Protein AF-A0A4Q5TTQ2-F1 (afdb_monomer)

Solvent-accessible surface area (backbone atoms only — not comparable to full-atom values): 4742 Å² total; per-residue (Å²): 109,70,68,58,44,50,45,38,16,50,51,30,20,51,48,41,40,50,52,43,59,75,42,59,90,53,59,56,67,60,56,37,54,51,51,51,53,48,48,54,51,51,44,58,53,31,60,78,38,87,101,44,67,69,48,73,65,49,53,51,25,32,48,53,9,27,52,52,16,41,50,53,50,50,50,54,54,50,54,52,56,54,55,58,52,67,76,75,108

Foldseek 3Di:
DVVLLLVLLQVLLVQLLVVCVVPVVDQSVVSLVVQLVVLVVVLVVQVVPPPGHRDPSSSVSSNNSSVNSSVVSVVVVVVVVVVVVVVVD

Sequence (89 aa):
YYIDLLQHSSWYLGLTIFTCWIFNHIAAWKVATSLLALSVILEIAQYFIPDRSFSPHDLVMNFTGVLSGFLVVSLARHLRRQHSRTMTA

Mean predicted aligned error: 3.75 Å

Radius of gyration: 15.94 Å; Cα contacts (8 Å, |Δi|>4): 76; chains: 1; bounding box: 44×25×44 Å

Structure (mmCIF, N/CA/C/O backbone):
data_AF-A0A4Q5TTQ2-F1
#
_entry.id   AF-A0A4Q5TTQ2-F1
#
loop_
_atom_site.group_PDB
_atom_site.id
_atom_site.type_symbol
_atom_site.label_atom_id
_atom_site.label_alt_id
_atom_site.label_comp_id
_atom_site.label_asym_id
_atom_site.label_entity_id
_atom_site.label_seq_id
_atom_site.pdbx_PDB_ins_code
_atom_site.Cartn_x
_atom_site.Cartn_y
_atom_site.Cartn_z
_atom_site.occupancy
_atom_site.B_iso_or_equiv
_atom_site.auth_seq_id
_atom_site.auth_comp_id
_atom_site.auth_asym_id
_atom_site.auth_atom_id
_atom_site.pdbx_PDB_model_num
ATOM 1 N N . TYR A 1 1 ? 8.406 -15.558 -10.191 1.00 80.69 1 TYR A N 1
ATOM 2 C CA . TYR A 1 1 ? 7.183 -14.870 -10.646 1.00 80.69 1 TYR A CA 1
ATOM 3 C C . TYR A 1 1 ? 6.139 -14.775 -9.533 1.00 80.69 1 TYR A C 1
ATOM 5 O O . TYR A 1 1 ? 6.080 -13.737 -8.903 1.00 80.69 1 TYR A O 1
ATOM 13 N N . TYR A 1 2 ? 5.394 -15.832 -9.178 1.00 90.44 2 TYR A N 1
ATOM 14 C CA . TYR A 1 2 ? 4.326 -15.727 -8.158 1.00 90.44 2 TYR A CA 1
ATOM 15 C C . TYR A 1 2 ? 4.7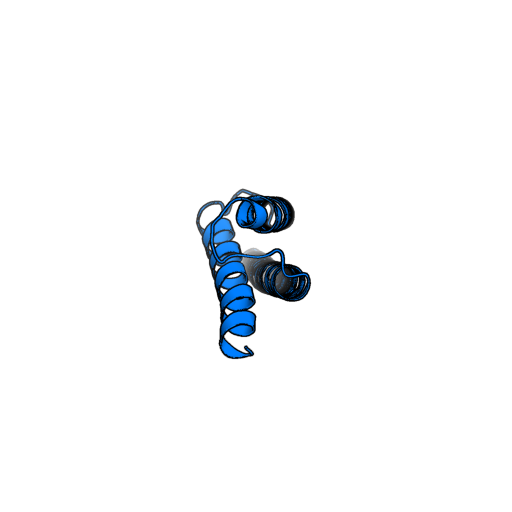80 -15.263 -6.766 1.00 90.44 2 TYR A C 1
ATOM 17 O O . TYR A 1 2 ? 4.070 -14.505 -6.117 1.00 90.44 2 TYR A O 1
ATOM 25 N N . ILE A 1 3 ? 5.964 -15.690 -6.317 1.00 93.69 3 ILE A N 1
ATOM 26 C CA . ILE A 1 3 ? 6.531 -15.252 -5.031 1.00 93.69 3 ILE A CA 1
ATOM 27 C C . ILE A 1 3 ? 6.806 -13.744 -5.020 1.00 93.69 3 ILE A C 1
ATOM 29 O O . ILE A 1 3 ? 6.575 -13.093 -4.010 1.00 93.69 3 ILE A O 1
ATOM 33 N N . ASP A 1 4 ? 7.234 -13.187 -6.150 1.00 90.12 4 ASP A N 1
ATOM 34 C CA . ASP A 1 4 ? 7.516 -11.758 -6.284 1.00 90.12 4 ASP A CA 1
ATOM 35 C C . ASP A 1 4 ? 6.219 -10.927 -6.250 1.00 90.12 4 ASP A C 1
ATOM 37 O O . ASP A 1 4 ? 6.105 -9.959 -5.501 1.00 90.12 4 ASP A O 1
ATOM 41 N N . LEU A 1 5 ? 5.173 -11.396 -6.936 1.00 92.56 5 LEU A N 1
ATOM 42 C CA . LEU A 1 5 ? 3.830 -10.811 -6.867 1.00 92.56 5 LEU A CA 1
ATOM 43 C C . LEU A 1 5 ? 3.238 -10.874 -5.450 1.00 92.56 5 LEU A C 1
ATOM 45 O O . LEU A 1 5 ? 2.669 -9.898 -4.953 1.00 92.56 5 LEU A O 1
ATOM 49 N N . LEU A 1 6 ? 3.381 -12.020 -4.776 1.00 95.25 6 LEU A N 1
ATOM 50 C CA . LEU A 1 6 ? 2.928 -12.190 -3.396 1.00 95.25 6 LEU A CA 1
ATOM 51 C C . LEU A 1 6 ? 3.676 -11.248 -2.450 1.00 95.25 6 LEU A C 1
ATOM 53 O O . LEU A 1 6 ? 3.069 -10.674 -1.544 1.00 95.25 6 LEU A O 1
ATOM 57 N N . GLN A 1 7 ? 4.977 -11.070 -2.672 1.00 95.75 7 GLN A N 1
ATOM 58 C CA . GLN A 1 7 ? 5.812 -10.168 -1.895 1.00 95.75 7 GLN A CA 1
ATOM 59 C C . GLN A 1 7 ? 5.348 -8.710 -2.036 1.00 95.75 7 GLN A C 1
ATOM 61 O O . GLN A 1 7 ? 5.192 -8.037 -1.018 1.00 95.75 7 GLN A O 1
ATOM 66 N N . HIS A 1 8 ? 5.060 -8.242 -3.253 1.00 94.50 8 HIS A N 1
ATOM 67 C CA . HIS A 1 8 ? 4.521 -6.899 -3.508 1.00 94.50 8 HIS A CA 1
ATOM 68 C C . HIS A 1 8 ? 3.237 -6.629 -2.709 1.00 94.50 8 HIS A C 1
ATOM 70 O O . HIS A 1 8 ? 3.155 -5.674 -1.932 1.00 94.50 8 HIS A O 1
ATOM 76 N N . SER A 1 9 ? 2.263 -7.538 -2.802 1.00 97.31 9 SER A N 1
ATOM 77 C CA . SER A 1 9 ? 1.012 -7.414 -2.044 1.00 97.31 9 SER A CA 1
ATOM 78 C C . SER A 1 9 ? 1.239 -7.477 -0.526 1.00 97.31 9 SER A C 1
ATOM 80 O O . SER A 1 9 ? 0.705 -6.654 0.221 1.00 97.31 9 SER A O 1
ATOM 82 N N . SER A 1 10 ? 2.094 -8.390 -0.056 1.00 97.69 10 SER A N 1
ATOM 83 C CA . SER A 1 10 ? 2.381 -8.565 1.375 1.00 97.69 10 SER A CA 1
ATOM 84 C C . SER A 1 10 ? 3.061 -7.340 1.989 1.00 97.69 10 SER A C 1
ATOM 86 O O . SER A 1 10 ? 2.688 -6.921 3.088 1.00 97.69 10 SER A O 1
ATOM 88 N N . TRP A 1 11 ? 4.013 -6.723 1.279 1.00 97.69 11 TRP A N 1
ATOM 89 C CA . TRP A 1 11 ? 4.677 -5.511 1.758 1.00 97.69 11 TRP A CA 1
ATOM 90 C C . TRP A 1 11 ? 3.708 -4.346 1.893 1.00 97.69 11 TRP A C 1
ATOM 92 O O . TRP A 1 11 ? 3.676 -3.708 2.944 1.00 97.69 11 TRP A O 1
ATOM 102 N N . TYR A 1 12 ? 2.870 -4.099 0.886 1.00 98.12 12 TYR A N 1
ATOM 103 C CA . TYR A 1 12 ? 1.896 -3.011 0.949 1.00 98.12 12 TYR A CA 1
ATOM 104 C C . TYR A 1 12 ? 0.774 -3.264 1.960 1.00 98.12 12 TYR A C 1
ATOM 106 O O . TYR A 1 12 ? 0.308 -2.313 2.595 1.00 98.12 12 TYR A O 1
ATOM 114 N N . LEU A 1 13 ? 0.383 -4.522 2.182 1.00 98.44 13 LEU A N 1
ATOM 115 C CA . LEU A 1 13 ? -0.525 -4.896 3.267 1.00 98.44 13 LEU A CA 1
ATOM 116 C C . LEU A 1 13 ? 0.081 -4.548 4.629 1.00 98.44 13 LEU A C 1
ATOM 118 O O . LEU A 1 13 ? -0.538 -3.826 5.417 1.00 98.44 13 LEU A O 1
ATOM 122 N N . GLY A 1 14 ? 1.304 -5.019 4.888 1.00 98.31 14 GLY A N 1
ATOM 123 C CA . GLY A 1 14 ? 2.011 -4.773 6.143 1.00 98.31 14 GLY A CA 1
ATOM 124 C C . GLY A 1 14 ? 2.251 -3.285 6.380 1.00 98.31 14 GLY A C 1
ATOM 125 O O . GLY A 1 14 ? 1.937 -2.772 7.455 1.00 98.31 14 GLY A O 1
ATOM 126 N N . LEU A 1 15 ? 2.717 -2.573 5.352 1.00 98.12 15 LEU A N 1
ATOM 127 C CA . LEU A 1 15 ? 2.967 -1.137 5.400 1.00 98.12 15 LEU A CA 1
ATOM 128 C C . LEU A 1 15 ? 1.685 -0.359 5.711 1.00 98.12 15 LEU A C 1
ATOM 130 O O . LEU A 1 15 ? 1.686 0.485 6.601 1.00 98.12 15 LEU A O 1
ATOM 134 N N . THR A 1 16 ? 0.564 -0.694 5.068 1.00 98.56 16 THR A N 1
ATOM 135 C CA . THR A 1 16 ? -0.725 -0.032 5.326 1.00 98.56 16 THR A CA 1
ATOM 136 C C . THR A 1 16 ? -1.174 -0.203 6.775 1.00 98.56 16 THR A C 1
ATOM 138 O O . THR A 1 16 ? -1.555 0.777 7.425 1.00 98.56 16 THR A O 1
ATOM 141 N N . ILE A 1 17 ? -1.107 -1.431 7.303 1.00 98.50 17 ILE A N 1
ATOM 142 C CA . ILE A 1 17 ? -1.473 -1.730 8.694 1.00 98.50 17 ILE A CA 1
ATOM 143 C C . ILE A 1 17 ? -0.550 -0.976 9.656 1.00 98.50 17 ILE A C 1
ATOM 145 O O . ILE A 1 17 ? -1.033 -0.302 10.569 1.00 98.50 17 ILE A O 1
ATOM 149 N N . PHE A 1 18 ? 0.761 -1.048 9.431 1.00 98.38 18 PHE A N 1
ATOM 150 C CA . PHE A 1 18 ? 1.772 -0.438 10.287 1.00 98.38 18 PHE A CA 1
ATOM 151 C C . PHE A 1 18 ? 1.662 1.091 10.316 1.00 98.38 18 PHE A C 1
ATOM 153 O O . PHE A 1 18 ? 1.604 1.690 11.391 1.00 98.38 18 PHE A O 1
ATOM 160 N N . THR A 1 19 ? 1.526 1.736 9.156 1.00 98.12 19 THR A N 1
ATOM 161 C CA . THR A 1 19 ? 1.323 3.186 9.064 1.00 98.12 19 THR A CA 1
ATOM 162 C C . THR A 1 19 ? 0.022 3.603 9.750 1.00 98.12 19 THR A C 1
ATOM 164 O O . THR A 1 19 ? 0.009 4.571 10.505 1.00 98.12 19 THR A O 1
ATOM 167 N N . CYS A 1 20 ? -1.073 2.857 9.573 1.00 97.81 20 CYS A N 1
ATOM 168 C CA . CYS A 1 20 ? -2.331 3.143 10.269 1.00 97.81 20 CYS A CA 1
ATOM 169 C C . CYS A 1 20 ? -2.267 2.909 11.786 1.00 97.81 20 CYS A C 1
ATOM 171 O O . CYS A 1 20 ? -3.099 3.459 12.516 1.00 97.81 20 CYS A O 1
ATOM 173 N N . TRP A 1 21 ? -1.348 2.063 12.253 1.00 97.00 21 TRP A N 1
ATOM 174 C CA . TRP A 1 21 ? -1.113 1.817 13.671 1.00 97.00 21 TRP A CA 1
ATOM 175 C C . TRP A 1 21 ? -0.315 2.957 14.309 1.00 97.00 21 TRP A C 1
ATOM 177 O O . TRP A 1 21 ? -0.763 3.498 15.321 1.00 97.00 21 TRP A O 1
ATOM 187 N N . ILE A 1 22 ? 0.785 3.383 13.677 1.00 97.88 22 ILE A N 1
ATOM 188 C CA . ILE A 1 22 ? 1.582 4.544 14.110 1.00 97.88 22 ILE A CA 1
ATOM 189 C C . ILE A 1 22 ? 0.730 5.817 14.073 1.00 97.88 22 ILE A C 1
ATOM 191 O O . ILE A 1 22 ? 0.615 6.538 15.062 1.00 97.88 22 ILE A O 1
ATOM 195 N N . PHE A 1 23 ? 0.080 6.078 12.941 1.00 96.38 23 PHE A N 1
ATOM 196 C CA . PHE A 1 23 ? -0.720 7.278 12.719 1.00 96.38 23 PHE A CA 1
ATOM 197 C C . PHE A 1 23 ? -2.208 6.992 12.943 1.00 96.38 23 PHE A C 1
ATOM 199 O O . PHE A 1 23 ? -3.051 7.180 12.063 1.00 96.38 23 PHE A O 1
ATOM 206 N N . ASN A 1 24 ? -2.549 6.517 14.143 1.00 93.75 24 ASN A N 1
ATOM 207 C CA . ASN A 1 24 ? -3.914 6.092 14.474 1.00 93.75 24 ASN A CA 1
ATOM 208 C C . ASN A 1 24 ? -4.972 7.217 14.387 1.00 93.75 24 ASN A C 1
ATOM 210 O O . ASN A 1 24 ? -6.146 6.932 14.143 1.00 93.75 24 ASN A O 1
ATOM 214 N N . HIS A 1 25 ? -4.546 8.476 14.515 1.00 93.44 25 HIS A N 1
ATOM 215 C CA . HIS A 1 25 ? -5.376 9.674 14.398 1.00 93.44 25 HIS A CA 1
ATOM 216 C C . HIS A 1 25 ? -5.710 10.018 12.938 1.00 93.44 25 HIS A C 1
ATOM 218 O O . HIS A 1 25 ? -6.678 10.730 12.672 1.00 93.44 25 HIS A O 1
ATOM 224 N N . ILE A 1 26 ? -4.942 9.495 11.976 1.00 96.12 26 ILE A N 1
ATOM 225 C CA . ILE A 1 26 ? -5.193 9.700 10.552 1.00 96.12 26 ILE A CA 1
ATO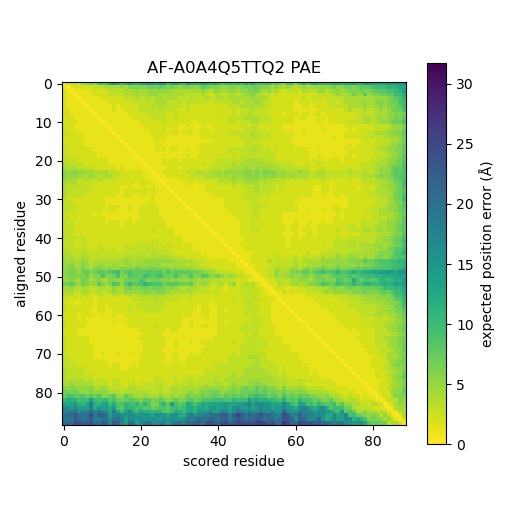M 226 C C . ILE A 1 26 ? -6.275 8.721 10.082 1.00 96.12 26 ILE A C 1
ATOM 228 O O . ILE A 1 26 ? -6.313 7.535 10.439 1.00 96.12 26 ILE A O 1
ATOM 232 N N . ALA A 1 27 ? -7.190 9.227 9.255 1.00 95.94 27 ALA A N 1
ATOM 233 C CA . ALA A 1 27 ? -8.200 8.403 8.608 1.00 95.94 27 ALA A CA 1
ATOM 234 C C . ALA A 1 27 ? -7.531 7.373 7.682 1.00 95.94 27 ALA A C 1
ATOM 236 O O . ALA A 1 27 ? -6.719 7.736 6.835 1.00 95.94 27 ALA A O 1
ATOM 237 N N . ALA A 1 28 ? -7.903 6.097 7.817 1.00 96.38 28 ALA A N 1
ATOM 238 C CA . ALA A 1 28 ? -7.273 4.996 7.082 1.00 96.38 28 ALA A CA 1
ATOM 239 C C . ALA A 1 28 ? -7.318 5.188 5.555 1.00 96.38 28 ALA A C 1
ATOM 241 O O . ALA A 1 28 ? -6.375 4.815 4.865 1.00 96.38 28 ALA A O 1
ATOM 242 N N . TRP A 1 29 ? -8.369 5.831 5.031 1.00 97.25 29 TRP A N 1
ATOM 243 C CA . TRP A 1 29 ? -8.481 6.107 3.598 1.00 97.25 29 TRP A CA 1
ATOM 244 C C . TRP A 1 29 ? -7.390 7.066 3.105 1.00 97.25 29 TRP A C 1
ATOM 246 O O . TRP A 1 29 ? -6.887 6.867 2.008 1.00 97.25 29 TRP A O 1
ATOM 256 N N . LYS A 1 30 ? -6.972 8.049 3.923 1.00 98.00 30 LYS A N 1
ATOM 257 C CA . LYS A 1 30 ? -5.885 8.977 3.568 1.00 98.00 30 LYS A CA 1
ATOM 258 C C . LYS A 1 30 ? -4.562 8.228 3.448 1.00 98.00 30 LYS A C 1
ATOM 260 O O . LYS A 1 30 ? -3.854 8.401 2.463 1.00 98.00 30 LYS A O 1
ATOM 265 N N . VAL A 1 31 ? -4.275 7.353 4.417 1.00 98.00 31 VAL A N 1
ATOM 266 C CA . VAL A 1 31 ? -3.090 6.480 4.389 1.00 98.00 31 VAL A CA 1
ATOM 267 C C . VAL A 1 31 ? -3.106 5.604 3.137 1.00 98.00 31 VAL A C 1
ATOM 269 O O . VAL A 1 31 ? -2.121 5.580 2.407 1.00 98.00 31 VAL A O 1
ATOM 272 N N . ALA A 1 32 ? -4.235 4.950 2.846 1.00 98.06 32 ALA A N 1
ATOM 273 C CA . ALA A 1 32 ? -4.382 4.113 1.660 1.00 98.06 32 ALA A CA 1
ATOM 274 C C . ALA A 1 32 ? -4.133 4.906 0.366 1.00 98.06 32 ALA A C 1
ATOM 276 O O . ALA A 1 32 ? -3.308 4.499 -0.445 1.00 98.06 32 ALA A O 1
ATOM 277 N N . THR A 1 33 ? -4.763 6.073 0.190 1.00 98.19 33 THR A N 1
ATOM 278 C CA . THR A 1 33 ? -4.550 6.907 -1.005 1.00 98.19 33 THR A CA 1
ATOM 279 C C . THR A 1 33 ? -3.103 7.374 -1.149 1.00 98.19 33 THR A C 1
ATOM 281 O O . THR A 1 33 ? -2.577 7.379 -2.259 1.00 98.19 33 THR A O 1
ATOM 284 N N . SER A 1 34 ? -2.430 7.715 -0.044 1.00 98.19 34 SER A N 1
ATOM 285 C CA . SER A 1 34 ? -1.016 8.101 -0.068 1.00 98.19 34 SER A CA 1
ATOM 286 C C . SER A 1 34 ? -0.108 6.936 -0.462 1.00 98.19 34 SER A C 1
ATOM 288 O O . SER A 1 34 ? 0.818 7.135 -1.241 1.00 98.19 34 SER A O 1
ATOM 290 N N . LEU A 1 35 ? -0.382 5.724 0.027 1.00 98.12 35 LEU A N 1
ATOM 291 C CA . LEU A 1 35 ? 0.391 4.533 -0.331 1.00 98.12 35 LEU A CA 1
ATOM 292 C C . LEU A 1 35 ? 0.142 4.082 -1.775 1.00 98.12 35 LEU A C 1
ATOM 294 O O . LEU A 1 35 ? 1.083 3.656 -2.436 1.00 98.12 35 LEU A O 1
ATOM 298 N N . LEU A 1 36 ? -1.078 4.231 -2.300 1.00 98.19 36 LEU A N 1
ATOM 299 C CA . LEU A 1 36 ? -1.359 3.996 -3.722 1.00 98.19 36 LEU A CA 1
ATOM 300 C C . LEU A 1 36 ? -0.596 4.983 -4.612 1.00 98.19 36 LEU A C 1
ATOM 302 O O . LEU A 1 36 ? 0.031 4.575 -5.587 1.00 98.19 36 LEU A O 1
ATOM 306 N N . ALA A 1 37 ? -0.600 6.272 -4.256 1.00 98.19 37 ALA A N 1
ATOM 307 C CA . ALA A 1 37 ? 0.174 7.283 -4.972 1.00 98.19 37 ALA A CA 1
ATOM 308 C C . ALA A 1 37 ? 1.680 6.981 -4.917 1.00 98.19 37 ALA A C 1
ATOM 310 O O . ALA A 1 37 ? 2.353 7.023 -5.946 1.00 98.19 37 ALA A O 1
ATOM 311 N N . LEU A 1 38 ? 2.194 6.608 -3.739 1.00 97.06 38 LEU A N 1
ATOM 312 C CA . LEU A 1 38 ? 3.581 6.178 -3.572 1.00 97.06 38 LEU A CA 1
ATOM 313 C C . LEU A 1 38 ? 3.906 4.970 -4.460 1.00 97.06 38 LEU A C 1
ATOM 315 O O . LEU A 1 38 ? 4.945 4.972 -5.110 1.00 97.06 38 LEU A O 1
ATOM 319 N N . SER A 1 39 ? 3.014 3.979 -4.542 1.00 96.88 39 SER A N 1
ATOM 320 C CA . SER A 1 39 ? 3.208 2.811 -5.403 1.00 96.88 39 SER A CA 1
ATOM 321 C C . SER A 1 39 ? 3.357 3.181 -6.871 1.00 96.88 39 SER A C 1
ATOM 323 O O . SER A 1 39 ? 4.233 2.634 -7.529 1.00 96.88 39 SER A O 1
ATOM 325 N N . VAL A 1 40 ? 2.536 4.098 -7.386 1.00 97.06 40 VAL A N 1
ATOM 326 C CA . VAL A 1 40 ? 2.651 4.559 -8.779 1.00 97.06 40 VAL A CA 1
ATOM 327 C C . VAL A 1 40 ? 3.982 5.279 -8.997 1.00 97.06 40 VAL A C 1
ATOM 329 O O . VAL A 1 40 ? 4.667 5.024 -9.983 1.00 97.06 40 VAL A O 1
ATOM 332 N N . ILE A 1 41 ? 4.371 6.155 -8.065 1.00 97.44 41 ILE A N 1
ATOM 333 C CA . ILE A 1 41 ? 5.633 6.900 -8.150 1.00 97.44 41 ILE A CA 1
ATOM 334 C C . ILE A 1 41 ? 6.829 5.945 -8.155 1.00 97.44 41 ILE A C 1
ATOM 336 O O . ILE A 1 41 ? 7.730 6.119 -8.970 1.00 97.44 41 ILE A O 1
ATOM 340 N N . LEU A 1 42 ? 6.841 4.941 -7.274 1.00 95.31 42 LEU A N 1
ATOM 341 C CA . LEU A 1 42 ? 7.932 3.970 -7.194 1.00 95.31 42 LEU A CA 1
ATOM 342 C C . LEU A 1 42 ? 8.017 3.095 -8.447 1.00 95.31 42 LEU A C 1
ATOM 344 O O . LEU A 1 42 ? 9.119 2.878 -8.941 1.00 95.31 42 LEU A O 1
ATOM 348 N N . GLU A 1 43 ? 6.883 2.661 -8.998 1.00 95.25 43 GLU A N 1
ATOM 349 C CA . GLU A 1 43 ? 6.846 1.881 -10.241 1.00 95.25 43 GLU A CA 1
ATOM 350 C C . GLU A 1 43 ? 7.387 2.689 -11.434 1.00 95.25 43 GLU A C 1
ATOM 352 O O . GLU A 1 43 ? 8.163 2.194 -12.248 1.00 95.25 43 GLU A O 1
ATOM 357 N N . ILE A 1 44 ? 7.041 3.979 -11.520 1.00 95.31 44 ILE A N 1
ATOM 358 C CA . ILE A 1 44 ? 7.605 4.886 -12.531 1.00 95.31 44 ILE A CA 1
ATOM 359 C C . ILE A 1 44 ? 9.103 5.101 -12.281 1.00 95.31 44 ILE A C 1
ATOM 361 O O . ILE A 1 44 ? 9.894 5.092 -13.221 1.00 95.31 44 ILE A O 1
ATOM 365 N N . ALA A 1 45 ? 9.514 5.274 -11.023 1.00 94.56 45 ALA A N 1
ATOM 366 C CA . ALA A 1 45 ? 10.912 5.492 -10.661 1.00 94.56 45 ALA A CA 1
ATOM 367 C C . ALA A 1 45 ? 11.807 4.290 -11.007 1.00 94.56 45 ALA A C 1
ATOM 369 O O . ALA A 1 45 ? 12.973 4.479 -11.356 1.00 94.56 45 ALA A O 1
ATOM 370 N N . GLN A 1 46 ? 11.270 3.066 -10.972 1.00 92.56 46 GLN A N 1
ATOM 371 C CA . GLN A 1 46 ? 11.990 1.858 -11.384 1.00 92.56 46 GLN A CA 1
ATOM 372 C C . GLN A 1 46 ? 12.448 1.895 -12.843 1.00 92.56 46 GLN A C 1
ATOM 374 O O . GLN A 1 46 ? 13.458 1.276 -13.155 1.00 92.56 46 GLN A O 1
ATOM 379 N N . TYR A 1 47 ? 11.783 2.660 -13.714 1.00 90.06 47 TYR A N 1
ATOM 380 C CA . TYR A 1 47 ? 12.218 2.845 -15.101 1.00 90.06 47 TYR A CA 1
ATOM 381 C C . TYR A 1 47 ? 13.626 3.457 -15.215 1.00 90.06 47 TYR A C 1
ATOM 383 O O . TYR A 1 47 ? 14.312 3.268 -16.216 1.00 90.06 47 TYR A O 1
ATOM 391 N N . PHE A 1 48 ? 14.074 4.185 -14.189 1.00 93.12 48 PHE A N 1
ATOM 392 C CA . PHE A 1 48 ? 15.401 4.802 -14.147 1.00 93.12 48 PHE A CA 1
ATOM 393 C C . PHE A 1 48 ? 16.464 3.920 -13.472 1.00 93.12 48 PHE A C 1
ATOM 395 O O . PHE A 1 48 ? 17.628 4.318 -13.410 1.00 93.12 48 PHE A O 1
ATOM 402 N N . ILE A 1 49 ? 16.091 2.748 -12.948 1.00 92.88 49 ILE A N 1
ATOM 403 C CA . ILE A 1 49 ? 17.005 1.829 -12.263 1.00 92.88 49 ILE A CA 1
ATOM 404 C C . ILE A 1 49 ? 17.458 0.747 -13.258 1.00 92.88 49 ILE A C 1
ATOM 406 O O . ILE A 1 49 ? 16.606 0.091 -13.859 1.00 92.88 49 ILE A O 1
ATOM 410 N N . PRO A 1 50 ? 18.777 0.517 -13.425 1.00 92.44 50 PRO A N 1
ATOM 411 C CA . PRO A 1 50 ? 19.282 -0.569 -14.262 1.00 92.44 50 PRO 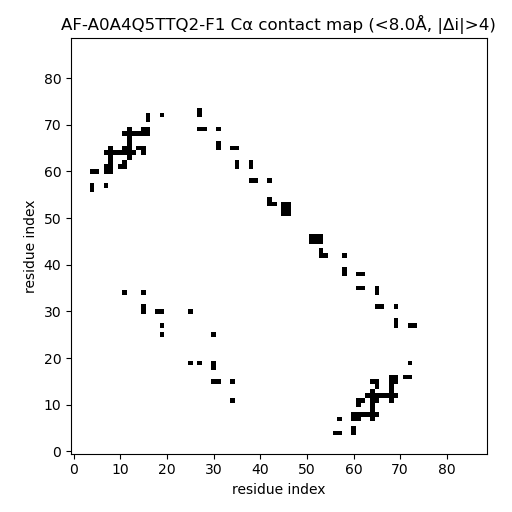A CA 1
ATOM 412 C C . PRO A 1 50 ? 18.682 -1.919 -13.853 1.00 92.44 50 PRO A C 1
ATOM 414 O O . PRO A 1 50 ? 18.497 -2.184 -12.665 1.00 92.44 50 PRO A O 1
ATOM 417 N N . ASP A 1 51 ? 18.371 -2.765 -14.835 1.00 89.94 51 ASP A N 1
ATOM 418 C CA . ASP A 1 51 ? 17.804 -4.110 -14.638 1.00 89.94 51 ASP A CA 1
ATOM 419 C C . ASP A 1 51 ? 16.428 -4.150 -13.942 1.00 89.94 51 ASP A C 1
ATOM 421 O O . ASP A 1 51 ? 15.962 -5.209 -13.509 1.00 89.94 51 ASP A O 1
ATOM 425 N N . ARG A 1 52 ? 15.738 -3.006 -13.856 1.00 90.56 52 ARG A N 1
ATOM 426 C CA . ARG A 1 52 ? 14.335 -2.913 -13.446 1.00 90.56 52 ARG A CA 1
ATOM 427 C C . ARG A 1 52 ? 13.487 -2.356 -14.581 1.00 90.56 52 ARG A C 1
ATOM 429 O O . ARG A 1 52 ? 13.940 -1.582 -15.417 1.00 90.56 52 ARG A O 1
ATOM 436 N N . SER A 1 53 ? 12.234 -2.784 -14.613 1.00 90.12 53 SER A N 1
ATOM 437 C CA . SER A 1 53 ? 11.263 -2.398 -15.631 1.00 90.12 53 SER A CA 1
ATOM 438 C C . SER A 1 53 ? 9.910 -2.190 -14.982 1.00 90.12 53 SER A C 1
ATOM 440 O O . SER A 1 53 ? 9.562 -2.925 -14.063 1.00 90.12 53 SER A O 1
ATOM 442 N N . PHE A 1 54 ? 9.140 -1.252 -15.521 1.00 92.19 54 PHE A N 1
ATOM 443 C CA . PHE A 1 54 ? 7.761 -1.025 -15.112 1.00 92.19 54 PHE A CA 1
ATOM 444 C C . PHE A 1 54 ? 6.912 -2.289 -15.336 1.00 92.19 54 PHE A C 1
ATOM 446 O O . PHE A 1 54 ? 6.840 -2.798 -16.459 1.00 92.19 54 PHE A O 1
ATOM 453 N N . SER A 1 55 ? 6.248 -2.770 -14.287 1.00 93.00 55 SER A N 1
ATOM 454 C CA . SER A 1 55 ? 5.382 -3.946 -14.283 1.00 93.00 55 SER A CA 1
ATOM 455 C C . SER A 1 55 ? 3.953 -3.560 -13.876 1.00 93.00 55 SER A C 1
ATOM 457 O O . SER A 1 55 ? 3.648 -3.332 -12.702 1.00 93.00 55 SER A O 1
ATOM 459 N N . PRO A 1 56 ? 2.993 -3.572 -14.821 1.00 94.44 56 PRO A N 1
ATOM 460 C CA . PRO A 1 56 ? 1.581 -3.391 -14.485 1.00 94.44 56 PRO A CA 1
ATOM 461 C C . PRO A 1 56 ? 1.070 -4.420 -13.465 1.00 94.44 56 PRO A C 1
ATOM 463 O O . PRO A 1 56 ? 0.160 -4.128 -12.690 1.00 94.44 56 PRO A O 1
ATOM 466 N N . HIS A 1 57 ? 1.646 -5.626 -13.458 1.00 95.50 57 HIS A N 1
ATOM 467 C CA . HIS A 1 57 ? 1.276 -6.674 -12.513 1.00 95.50 57 HIS A CA 1
ATOM 468 C C . HIS A 1 57 ? 1.706 -6.326 -11.086 1.00 95.50 57 HIS A C 1
ATOM 470 O O . HIS A 1 57 ? 0.918 -6.519 -10.161 1.00 95.50 57 HIS A O 1
ATOM 476 N N . ASP A 1 58 ? 2.898 -5.760 -10.911 1.00 94.38 58 ASP A N 1
ATOM 477 C CA . ASP A 1 58 ? 3.430 -5.384 -9.598 1.00 94.38 58 ASP A CA 1
ATOM 478 C C . ASP A 1 58 ? 2.599 -4.232 -9.027 1.00 94.38 58 ASP A C 1
ATOM 480 O O . ASP A 1 58 ? 2.184 -4.273 -7.867 1.00 94.38 58 ASP A O 1
ATOM 484 N N . LEU A 1 59 ? 2.216 -3.276 -9.882 1.00 96.38 59 LEU A N 1
ATOM 485 C CA . LEU A 1 59 ? 1.306 -2.192 -9.522 1.00 96.38 59 LEU A CA 1
ATOM 486 C C . LEU A 1 59 ? -0.060 -2.710 -9.038 1.00 96.38 59 LEU A C 1
ATOM 488 O O . LEU A 1 59 ? -0.552 -2.277 -7.993 1.00 96.38 59 LEU A O 1
ATOM 492 N N . VAL A 1 60 ? -0.663 -3.669 -9.752 1.00 97.94 60 VAL A N 1
ATOM 493 C CA . VAL A 1 60 ? -1.920 -4.308 -9.322 1.00 97.94 60 VAL A CA 1
ATOM 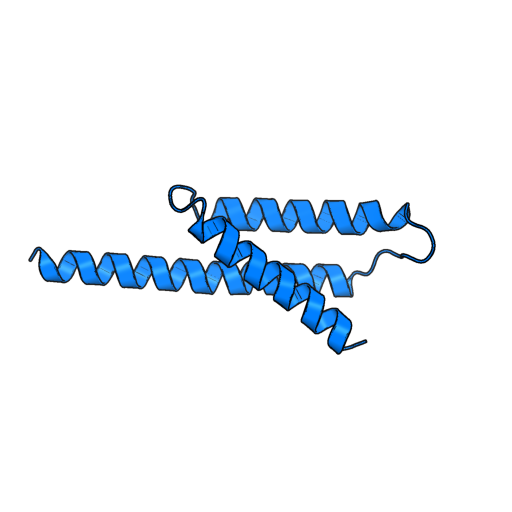494 C C . VAL A 1 60 ? -1.732 -5.015 -7.979 1.00 97.94 60 VAL A C 1
ATOM 496 O O . VAL A 1 60 ? -2.566 -4.863 -7.084 1.00 97.94 60 VAL A O 1
ATOM 499 N N . MET A 1 61 ? -0.630 -5.741 -7.786 1.00 97.75 61 MET A N 1
ATOM 500 C CA . MET A 1 61 ? -0.369 -6.437 -6.524 1.00 97.75 61 MET A CA 1
ATOM 501 C C . MET A 1 61 ? -0.162 -5.469 -5.358 1.00 97.75 61 MET A C 1
ATOM 503 O O . MET A 1 61 ? -0.743 -5.681 -4.293 1.00 97.75 61 MET A O 1
ATOM 507 N N . ASN A 1 62 ? 0.545 -4.360 -5.560 1.00 97.75 62 ASN A N 1
ATOM 508 C CA . ASN A 1 62 ? 0.668 -3.298 -4.562 1.00 97.75 62 ASN A CA 1
ATOM 509 C C . ASN A 1 62 ? -0.712 -2.745 -4.172 1.00 97.75 62 ASN A C 1
ATOM 511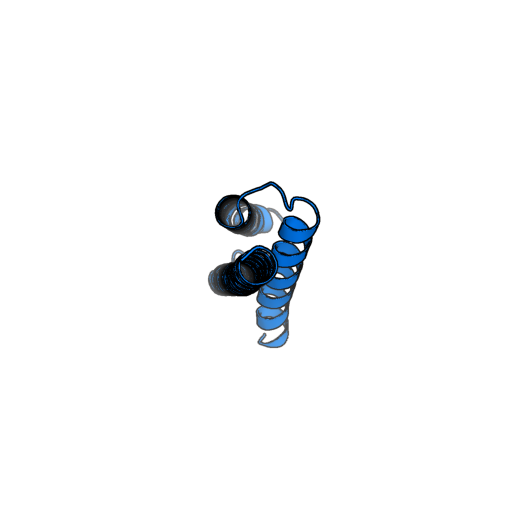 O O . ASN A 1 62 ? -1.027 -2.622 -2.986 1.00 97.75 62 ASN A O 1
ATOM 515 N N . PHE A 1 63 ? -1.582 -2.499 -5.157 1.00 98.12 63 PHE A N 1
ATOM 516 C CA . PHE A 1 63 ? -2.944 -2.009 -4.928 1.00 98.12 63 PHE A CA 1
ATOM 517 C C . PHE A 1 63 ? -3.782 -3.010 -4.126 1.00 98.12 63 PHE A C 1
ATOM 519 O O . PHE A 1 63 ? -4.471 -2.613 -3.182 1.00 98.12 63 PHE A O 1
ATOM 526 N N . THR A 1 64 ? -3.697 -4.308 -4.444 1.00 98.25 64 THR A N 1
ATOM 527 C CA . THR A 1 64 ? -4.385 -5.351 -3.660 1.00 98.25 64 THR A CA 1
ATOM 528 C C . THR A 1 64 ? -3.896 -5.396 -2.213 1.00 98.25 64 THR A C 1
ATOM 530 O O . THR A 1 64 ? -4.715 -5.534 -1.301 1.00 98.25 64 THR A O 1
ATOM 533 N N . GLY A 1 65 ? -2.590 -5.215 -1.987 1.00 98.31 65 GLY A N 1
ATOM 534 C CA . GLY A 1 65 ? -1.993 -5.146 -0.656 1.00 98.31 65 GLY A CA 1
ATOM 535 C C . GLY A 1 65 ? -2.534 -3.969 0.153 1.00 98.31 65 GLY A C 1
ATOM 536 O O . GLY A 1 65 ? -3.023 -4.154 1.270 1.00 98.31 65 GLY A O 1
ATOM 537 N N . VAL A 1 66 ? -2.538 -2.767 -0.438 1.00 98.62 66 VAL A N 1
ATOM 538 C CA . VAL A 1 66 ? -3.089 -1.562 0.205 1.00 98.62 66 VAL A CA 1
ATOM 539 C C . VAL A 1 66 ? -4.572 -1.724 0.523 1.00 98.62 66 VAL A C 1
ATOM 541 O O . VAL A 1 66 ? -4.993 -1.431 1.644 1.00 98.62 66 VAL A O 1
ATOM 544 N N . LEU A 1 67 ? -5.373 -2.208 -0.430 1.00 98.44 67 LEU A N 1
ATOM 545 C CA . LEU A 1 67 ? -6.812 -2.382 -0.231 1.00 98.44 67 LEU A CA 1
ATOM 546 C C . LEU A 1 67 ? -7.102 -3.394 0.883 1.00 98.44 67 LEU A C 1
ATOM 548 O O . LEU A 1 67 ? -7.934 -3.135 1.753 1.00 98.44 67 LEU A O 1
ATOM 552 N N . SER A 1 68 ? -6.372 -4.508 0.906 1.00 98.44 68 SER A N 1
ATOM 553 C CA . SER A 1 68 ? -6.495 -5.528 1.950 1.00 98.44 68 SER A CA 1
ATOM 554 C C . SER A 1 68 ? -6.129 -4.965 3.326 1.00 98.44 68 SER A C 1
ATOM 556 O O . SER A 1 68 ? -6.898 -5.106 4.278 1.00 98.44 68 SER A O 1
ATOM 558 N N . GLY A 1 69 ? -5.006 -4.246 3.432 1.00 98.44 69 GLY A N 1
ATOM 559 C CA . GLY A 1 69 ? -4.604 -3.577 4.670 1.00 98.44 69 GLY A CA 1
ATOM 560 C C . GLY A 1 69 ? -5.624 -2.532 5.137 1.00 98.44 69 GLY A C 1
ATOM 561 O O . GLY A 1 69 ? -5.967 -2.478 6.320 1.00 98.44 69 GLY A O 1
ATOM 562 N N . PHE A 1 70 ? -6.179 -1.745 4.213 1.00 98.50 70 PHE A N 1
ATOM 563 C CA . PHE A 1 70 ? -7.232 -0.772 4.500 1.00 98.50 70 PHE A CA 1
ATOM 564 C C . PHE A 1 70 ? -8.499 -1.436 5.054 1.00 98.50 70 PHE A C 1
ATOM 566 O O . PHE A 1 70 ? -9.056 -0.948 6.043 1.00 98.50 70 PHE A O 1
ATOM 573 N N . LEU A 1 71 ? -8.943 -2.547 4.458 1.00 98.38 71 LEU A N 1
ATOM 574 C CA . LEU A 1 71 ? -10.107 -3.302 4.927 1.00 98.38 71 LEU A CA 1
ATOM 575 C C . LEU A 1 71 ? -9.874 -3.867 6.331 1.00 98.38 71 LEU A C 1
ATOM 577 O O . LEU A 1 71 ? -10.720 -3.677 7.206 1.00 98.38 71 LEU A O 1
ATOM 581 N N . VAL A 1 72 ? -8.708 -4.474 6.577 1.00 98.25 72 VAL A N 1
ATOM 582 C CA . VAL A 1 72 ? -8.323 -5.005 7.897 1.00 98.25 72 VAL A CA 1
ATOM 583 C C . VAL A 1 72 ? -8.354 -3.907 8.961 1.00 98.25 72 VAL A C 1
ATOM 585 O O . VAL A 1 72 ? -8.994 -4.062 10.003 1.00 98.25 72 VAL A O 1
ATOM 588 N N . VAL A 1 73 ? -7.714 -2.765 8.697 1.00 97.75 73 VAL A N 1
ATOM 589 C CA . VAL A 1 73 ? -7.680 -1.633 9.635 1.00 97.75 73 VAL A CA 1
ATOM 590 C C . VAL A 1 73 ? -9.078 -1.066 9.869 1.00 97.75 73 VAL A C 1
ATOM 592 O O . VAL A 1 73 ? -9.440 -0.760 11.008 1.00 97.75 73 VAL A O 1
ATOM 595 N N . SER A 1 74 ? -9.870 -0.911 8.809 1.00 97.00 74 SER A N 1
ATOM 596 C CA . SER A 1 74 ? -11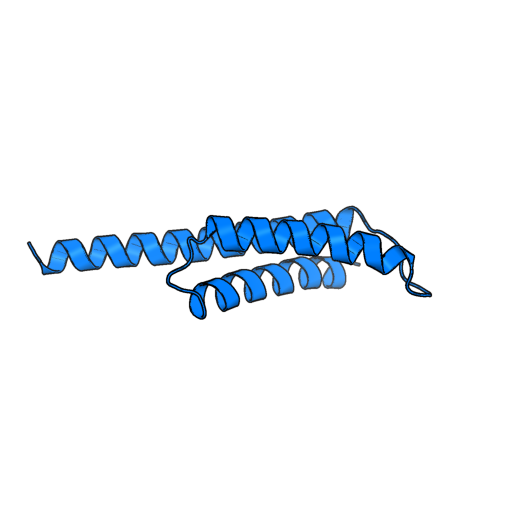.219 -0.348 8.895 1.00 97.00 74 SER A CA 1
ATOM 597 C C . SER A 1 74 ? -12.145 -1.246 9.708 1.00 97.00 74 SER A C 1
ATOM 599 O O . SER A 1 74 ? -12.837 -0.749 10.599 1.00 97.00 74 SER A O 1
ATOM 601 N N . LEU A 1 75 ? -12.091 -2.560 9.478 1.00 97.44 75 LEU A N 1
ATOM 602 C CA . LEU A 1 75 ? -12.829 -3.549 10.255 1.00 97.44 75 LEU A CA 1
ATOM 603 C C . LEU A 1 75 ? -12.399 -3.528 11.727 1.00 97.44 75 LEU A C 1
ATOM 605 O O . LEU A 1 75 ? -13.242 -3.393 12.611 1.00 97.44 75 LEU A O 1
ATOM 609 N N . ALA A 1 76 ? -11.094 -3.558 12.007 1.00 96.44 76 ALA A N 1
ATOM 610 C CA . ALA A 1 76 ? -10.580 -3.520 13.375 1.00 96.44 76 ALA A CA 1
ATOM 611 C C . ALA A 1 76 ? -11.016 -2.251 14.131 1.00 96.44 76 ALA A C 1
ATOM 613 O O . ALA A 1 76 ? -11.437 -2.314 15.288 1.00 96.44 76 ALA A O 1
ATOM 614 N N . ARG A 1 77 ? -10.959 -1.082 13.478 1.00 94.44 77 ARG A N 1
ATOM 615 C CA . ARG A 1 77 ? -11.424 0.189 14.058 1.00 94.44 77 ARG A CA 1
ATOM 616 C C . ARG A 1 77 ? -12.942 0.200 14.259 1.00 94.44 77 ARG A C 1
ATOM 618 O O . ARG A 1 77 ? -13.404 0.750 15.257 1.00 94.44 77 ARG A O 1
ATOM 625 N N . HIS A 1 78 ? -13.711 -0.396 13.349 1.00 94.25 78 HIS A N 1
ATOM 626 C CA . HIS A 1 78 ? -15.163 -0.514 13.479 1.00 94.25 78 HIS A CA 1
ATOM 627 C C . HIS A 1 78 ? -15.553 -1.362 14.697 1.00 94.25 78 HIS A C 1
ATOM 629 O O . HIS A 1 78 ? -16.325 -0.901 15.538 1.00 94.25 78 HIS A O 1
ATOM 635 N N . LEU A 1 79 ? -14.949 -2.545 14.841 1.00 95.25 79 LEU A N 1
ATOM 636 C CA . LEU A 1 79 ? -15.191 -3.451 15.967 1.00 95.25 79 LEU A CA 1
ATOM 637 C C . LEU A 1 79 ? -14.836 -2.802 17.314 1.00 95.25 79 LEU A C 1
ATOM 639 O O . LEU A 1 79 ? -15.617 -2.874 18.260 1.00 95.25 79 LEU A O 1
ATOM 643 N N . ARG A 1 80 ? -13.707 -2.080 17.391 1.00 92.75 80 ARG A N 1
ATOM 644 C CA . ARG A 1 80 ? -13.318 -1.338 18.606 1.00 92.75 80 ARG A CA 1
ATOM 645 C C . ARG A 1 80 ? -14.350 -0.283 19.004 1.00 92.75 80 ARG A C 1
ATOM 647 O O . ARG A 1 80 ? -14.684 -0.170 20.177 1.00 92.75 80 ARG A O 1
ATOM 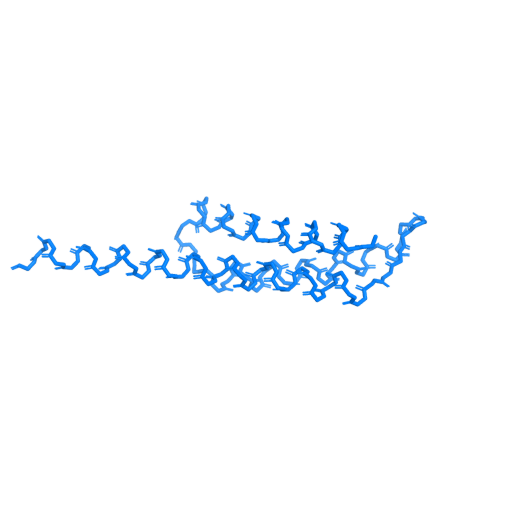654 N N . ARG A 1 81 ? -14.882 0.472 18.035 1.00 90.62 81 ARG A N 1
ATOM 655 C CA . ARG A 1 81 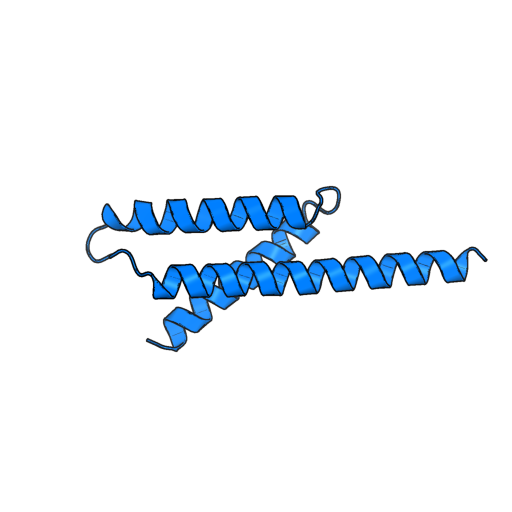? -15.905 1.500 18.296 1.00 90.62 81 ARG A CA 1
ATOM 656 C C . ARG A 1 81 ? -17.219 0.904 18.790 1.00 90.62 81 ARG A C 1
ATOM 658 O O . ARG A 1 81 ? -17.861 1.517 19.636 1.00 90.62 81 ARG A O 1
ATOM 665 N N . GLN A 1 82 ? -17.630 -0.249 18.259 1.00 90.69 82 GLN A N 1
ATOM 666 C CA . GLN A 1 82 ? -18.829 -0.937 18.740 1.00 90.69 82 GLN A CA 1
ATOM 667 C C . GLN A 1 82 ? -18.657 -1.394 20.189 1.00 90.69 82 GLN A C 1
ATOM 669 O O . GLN A 1 82 ? -19.509 -1.097 21.019 1.00 90.69 82 GLN A O 1
ATOM 674 N N . HIS A 1 83 ? -17.522 -2.020 20.509 1.00 88.50 83 HIS A N 1
ATOM 675 C CA . HIS A 1 83 ? -17.246 -2.509 21.858 1.00 88.50 83 HIS A CA 1
ATOM 676 C C . HIS A 1 83 ? -17.275 -1.394 22.917 1.00 88.50 83 HIS A C 1
ATOM 678 O O . HIS A 1 83 ? -17.883 -1.561 23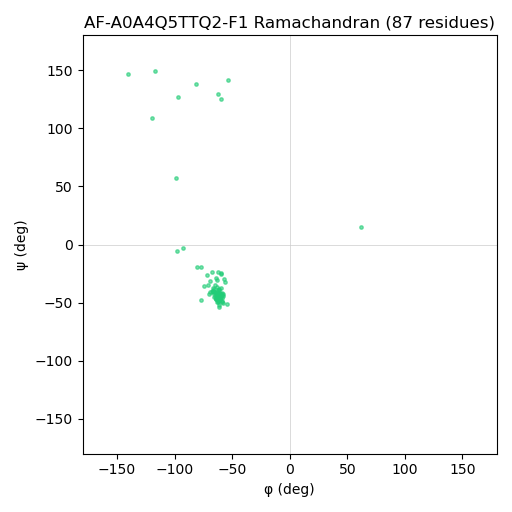.971 1.00 88.50 83 HIS A O 1
ATOM 684 N N . SER A 1 84 ? -16.701 -0.221 22.619 1.00 86.56 84 SER A N 1
ATOM 685 C CA . SER A 1 84 ? -16.734 0.925 23.540 1.00 86.56 84 SER A CA 1
ATOM 686 C C . SER A 1 84 ? -18.141 1.471 23.799 1.00 86.56 84 SER A C 1
ATOM 688 O O . SER A 1 84 ? -18.375 2.006 24.874 1.00 86.56 84 SER A O 1
ATOM 690 N N . ARG A 1 85 ? -19.079 1.344 22.850 1.00 81.50 85 ARG A N 1
ATOM 691 C CA . ARG A 1 85 ? -20.463 1.824 23.025 1.00 81.50 85 ARG A CA 1
ATOM 692 C C . ARG A 1 85 ? -21.274 0.931 23.959 1.00 81.50 85 ARG A C 1
ATOM 694 O O . ARG A 1 85 ? -22.087 1.446 24.715 1.00 81.50 85 ARG A O 1
ATOM 701 N N . THR A 1 86 ? -21.041 -0.379 23.920 1.00 81.19 86 THR A N 1
ATOM 702 C CA . THR A 1 86 ? -21.753 -1.347 24.767 1.00 81.19 86 THR A CA 1
ATOM 703 C C . THR A 1 86 ? -21.334 -1.265 26.237 1.00 81.19 86 THR A C 1
ATOM 705 O O . THR A 1 86 ? -22.126 -1.604 27.099 1.00 81.19 86 THR A O 1
ATOM 708 N N . MET A 1 87 ? -20.112 -0.812 26.543 1.00 69.94 87 MET A N 1
ATOM 709 C CA . MET A 1 87 ? -19.638 -0.657 27.932 1.00 69.94 87 MET A CA 1
ATOM 710 C C . MET A 1 87 ? -20.122 0.626 28.620 1.00 69.94 87 MET A C 1
ATOM 712 O O . MET A 1 87 ? -20.046 0.728 29.840 1.00 69.94 87 MET A O 1
ATOM 716 N N . THR A 1 88 ? -20.558 1.624 27.850 1.00 75.56 88 THR A N 1
ATOM 717 C CA . THR A 1 88 ? -21.028 2.919 28.372 1.00 75.56 88 THR A CA 1
ATOM 718 C C . THR A 1 88 ? -22.550 3.023 28.486 1.00 75.56 88 THR A C 1
ATOM 720 O O . THR A 1 88 ? -23.034 4.055 28.945 1.00 75.56 88 THR A O 1
ATOM 723 N N . ALA A 1 89 ? -23.287 2.017 28.005 1.00 63.56 89 ALA A N 1
ATOM 724 C CA . ALA A 1 89 ? -24.748 1.932 28.049 1.00 63.56 89 ALA A CA 1
ATOM 725 C C . ALA A 1 89 ? -25.191 1.045 29.216 1.00 63.56 89 ALA A C 1
ATOM 727 O O . ALA A 1 89 ? -26.222 1.386 29.834 1.00 63.56 89 ALA A O 1
#

Nearest PDB structures (foldseek):
  7b9s-assembly1_W  TM=3.599E-01  e=6.970E+00  Mycobacterium xenopi RIVM700367

Secondary structure (DSSP, 8-state):
-HHHHHHHHHHHHHHHHHHHHHTTTS-HHHHHHHHHHHHHHHHHHHTTSTT----HHHHHHHHHHHHHHHHHHHHHHHHHHHHHHHH--

pLDDT: mean 94.34, std 6.06, range [63.56, 98.62]